Protein AF-A0A846I7H2-F1 (afdb_monomer)

Sequence (63 aa):
MEAWRKKLDKYFNGELKLFEENYTITYPCILKRGRKRIKAKIDMDHGVIYNLKGKEIGKVKVV

Secondary structure (DSSP, 8-state):
--HHHHHHHHHHTTSS-TT-S----EEEEEEEETTEEEEEEEETTTTEEEETTS-EEEE----

Organism: Clostridium botulinum (NCBI:txid1491)

Nearest PDB structures (foldseek):
  3mp2-assembly1_A  TM=5.190E-01  e=1.438E+00  Porcine transmissible gastroenteritis coronavirus strain Purdue
  7pir-assembly1_n  TM=3.518E-01  e=2.259E+00  Mycoplasmoides pneumoniae M129
  6rbk-assembly1_C  TM=2.060E-01  e=4.499E-01  Serratia entomophila
  5hl7-assembly1_L  TM=3.372E-01  e=4.595E+00  Staphylococcus aureus subsp. aureus NCTC 8325
  5ukm-assembly1_A  TM=3.878E-01  e=9.969E+00  Bos taurus

Radius of gyration: 18.33 Å; Cα contacts (8 Å, |Δi|>4): 79; chains: 1; bounding box: 47×17×45 Å

Mean predicted aligned error: 12.27 Å

Solvent-accessible surface area (backbone atoms only — not comparable to full-atom values): 3971 Å² total; per-residue (Å²): 133,62,74,63,56,62,53,48,54,33,36,78,69,65,78,38,69,94,68,76,67,81,78,66,70,60,43,84,44,71,49,74,59,86,97,43,80,41,70,27,27,35,23,71,90,79,17,37,29,23,36,86,85,70,47,80,76,48,73,49,86,75,128

pLDDT: mean 75.29, std 11.76, range [48.03, 89.0]

Foldseek 3Di:
DDPVVVVVVCVVVVVDDPPPPPPQVWAWDWDDDPPDTATWTARLVQQFIGHPVRHTPDGDPDD

Structure (mmCIF, N/CA/C/O backbone):
data_AF-A0A846I7H2-F1
#
_entry.id   AF-A0A846I7H2-F1
#
loop_
_atom_site.group_PDB
_atom_site.id
_atom_site.type_symbol
_atom_site.label_atom_id
_atom_site.label_alt_id
_atom_site.label_comp_id
_atom_site.label_asym_id
_atom_site.label_entity_id
_atom_site.label_seq_id
_atom_site.pdbx_PDB_ins_code
_atom_site.Cartn_x
_atom_site.Cartn_y
_atom_site.Cartn_z
_atom_site.occupancy
_atom_site.B_iso_or_equiv
_atom_site.auth_seq_id
_atom_site.auth_comp_id
_atom_site.auth_asym_id
_atom_site.auth_atom_id
_atom_site.pdbx_PDB_model_num
ATOM 1 N N . MET A 1 1 ? 30.614 5.085 -24.957 1.00 53.88 1 MET A N 1
ATOM 2 C CA . MET A 1 1 ? 29.444 4.687 -25.767 1.00 53.88 1 MET A CA 1
ATOM 3 C C . MET A 1 1 ? 28.339 4.325 -24.793 1.00 53.88 1 MET A C 1
ATOM 5 O O . MET A 1 1 ? 28.540 3.470 -23.938 1.00 53.88 1 MET A O 1
ATOM 9 N N . GLU A 1 2 ? 27.302 5.147 -24.779 1.00 61.75 2 GLU A N 1
ATOM 10 C CA . GLU A 1 2 ? 26.603 5.540 -23.560 1.00 61.75 2 GLU A CA 1
ATOM 11 C C . GLU A 1 2 ? 25.746 4.422 -22.955 1.00 61.75 2 GLU A C 1
ATOM 13 O O . GLU A 1 2 ? 24.988 3.742 -23.645 1.00 61.75 2 GLU A O 1
ATOM 18 N N . ALA A 1 3 ? 25.846 4.246 -21.634 1.00 73.56 3 ALA A N 1
ATOM 19 C CA . ALA A 1 3 ? 25.104 3.236 -20.878 1.00 73.56 3 ALA A CA 1
ATOM 20 C C . ALA A 1 3 ? 23.577 3.302 -21.091 1.00 73.56 3 ALA A C 1
ATOM 22 O O . ALA A 1 3 ? 22.893 2.298 -20.889 1.00 73.56 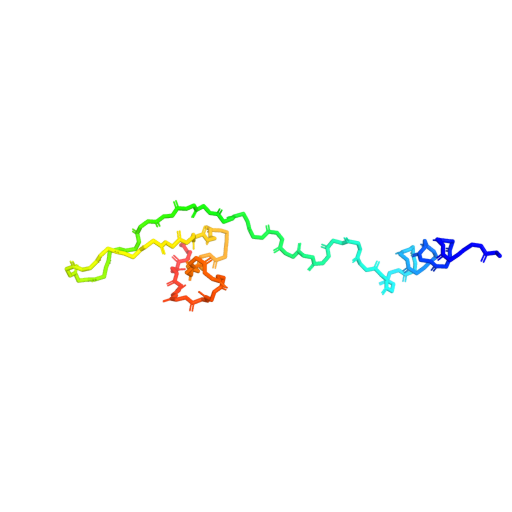3 ALA A O 1
ATOM 23 N N . TRP A 1 4 ? 23.044 4.449 -21.530 1.00 70.88 4 TRP A N 1
ATOM 24 C CA . TRP A 1 4 ? 21.632 4.597 -21.875 1.00 70.88 4 TRP A CA 1
ATOM 25 C C . TRP A 1 4 ? 21.233 3.765 -23.099 1.00 70.88 4 TRP A C 1
ATOM 27 O O . TRP A 1 4 ? 20.154 3.183 -23.096 1.00 70.88 4 TRP A O 1
ATOM 37 N N . ARG A 1 5 ? 22.116 3.604 -24.091 1.00 79.19 5 ARG A N 1
ATOM 38 C CA . ARG A 1 5 ? 21.810 2.878 -25.332 1.00 79.19 5 ARG A CA 1
ATOM 39 C C . ARG A 1 5 ? 21.673 1.373 -25.094 1.00 79.19 5 ARG A C 1
ATOM 41 O O . ARG A 1 5 ? 20.714 0.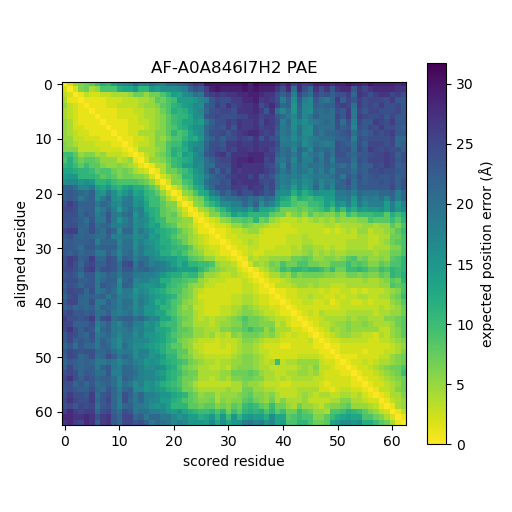765 -25.544 1.00 79.19 5 ARG A O 1
ATOM 48 N N . LYS A 1 6 ? 22.536 0.808 -24.238 1.00 78.69 6 LYS A N 1
ATOM 49 C CA . LYS A 1 6 ? 22.416 -0.588 -23.771 1.00 78.69 6 LYS A CA 1
ATOM 50 C C . LYS A 1 6 ? 21.139 -0.838 -22.964 1.00 78.69 6 LYS A C 1
ATOM 52 O O . LYS A 1 6 ? 20.587 -1.929 -23.035 1.00 78.69 6 LYS A O 1
ATOM 57 N N . LYS A 1 7 ? 20.678 0.136 -22.170 1.00 69.81 7 LYS A N 1
ATOM 58 C CA . LYS A 1 7 ? 19.395 0.023 -21.451 1.00 69.81 7 LYS A CA 1
ATOM 59 C C . LYS A 1 7 ? 18.208 0.075 -22.417 1.00 69.81 7 LYS A C 1
ATOM 61 O O . LYS A 1 7 ? 17.240 -0.645 -22.202 1.00 69.81 7 LYS A O 1
ATOM 66 N N . LEU A 1 8 ? 18.314 0.882 -23.474 1.00 76.62 8 LEU A N 1
ATOM 67 C CA . LEU A 1 8 ? 17.311 0.993 -24.532 1.00 76.62 8 LEU A CA 1
ATOM 68 C C . LEU A 1 8 ? 17.175 -0.316 -25.323 1.00 76.62 8 LEU A C 1
ATOM 70 O O . LEU A 1 8 ? 16.068 -0.815 -25.486 1.00 76.62 8 LEU A O 1
ATOM 74 N N . ASP A 1 9 ? 18.297 -0.909 -25.738 1.00 81.50 9 ASP A N 1
ATOM 75 C CA . ASP A 1 9 ? 18.298 -2.177 -26.480 1.00 81.50 9 ASP A CA 1
ATOM 76 C C . ASP A 1 9 ? 17.695 -3.314 -25.644 1.00 81.50 9 ASP A C 1
ATOM 78 O O . ASP A 1 9 ? 16.887 -4.096 -26.137 1.00 81.50 9 ASP A O 1
ATOM 82 N N . LYS A 1 10 ? 18.005 -3.363 -24.342 1.00 73.38 10 LYS A N 1
ATOM 83 C CA . LYS A 1 10 ? 17.388 -4.326 -23.418 1.00 73.38 10 LYS A CA 1
ATOM 84 C C . LYS A 1 10 ? 15.882 -4.119 -23.251 1.00 73.38 10 LYS A C 1
ATOM 86 O O . LYS A 1 10 ? 15.160 -5.097 -23.093 1.00 73.38 10 LYS A O 1
ATOM 91 N N . TYR A 1 11 ? 15.405 -2.873 -23.290 1.00 71.25 11 TYR A N 1
ATOM 92 C CA . TYR A 1 11 ? 13.972 -2.578 -23.270 1.00 71.25 11 TYR A CA 1
ATOM 93 C C . TYR A 1 11 ? 13.274 -3.092 -24.535 1.00 71.25 11 TYR A C 1
ATOM 95 O O . TYR A 1 11 ? 12.281 -3.808 -24.436 1.00 71.25 11 TYR A O 1
ATOM 103 N N . PHE A 1 12 ? 13.822 -2.798 -25.719 1.00 76.06 12 PHE A N 1
ATOM 104 C CA . PHE A 1 12 ? 13.244 -3.253 -26.989 1.00 76.06 12 PHE A CA 1
ATOM 105 C C . PHE A 1 12 ? 13.329 -4.772 -27.189 1.00 76.06 12 PHE A C 1
ATOM 107 O O . PHE A 1 12 ? 12.431 -5.349 -27.795 1.00 76.06 12 PHE A O 1
ATOM 114 N N . ASN A 1 13 ? 14.342 -5.429 -26.620 1.00 80.81 13 ASN A N 1
ATOM 115 C CA . ASN A 1 13 ? 14.454 -6.891 -26.602 1.00 80.81 13 ASN A CA 1
ATOM 116 C C . ASN A 1 13 ? 13.557 -7.566 -25.547 1.00 80.81 13 ASN A C 1
ATOM 118 O O . ASN A 1 13 ? 13.567 -8.789 -25.433 1.00 80.81 13 ASN A O 1
ATOM 122 N N . GLY A 1 14 ? 12.803 -6.798 -24.750 1.00 67.19 14 GLY A N 1
ATOM 123 C CA . GLY A 1 14 ? 11.926 -7.328 -23.702 1.00 67.19 14 GLY A CA 1
ATOM 124 C C . GLY A 1 14 ? 12.652 -7.848 -22.453 1.00 67.1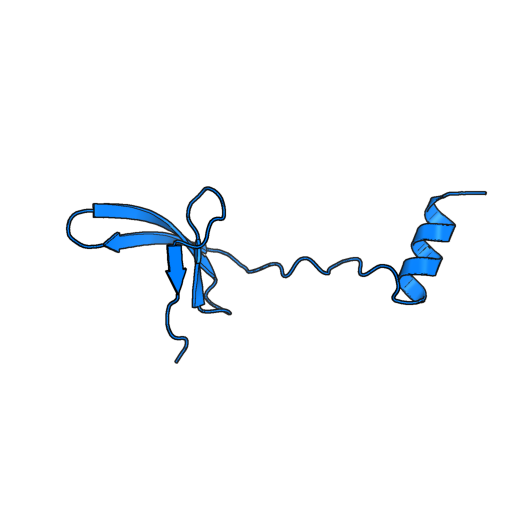9 14 GLY A C 1
ATOM 125 O O . GLY A 1 14 ? 12.001 -8.351 -21.540 1.00 67.19 14 GLY A O 1
ATOM 126 N N . GLU A 1 15 ? 13.980 -7.700 -22.377 1.00 67.69 15 GLU A N 1
ATOM 127 C CA . GLU A 1 15 ? 14.805 -8.039 -21.205 1.00 67.69 15 GLU A CA 1
ATOM 128 C C . GLU A 1 15 ? 14.634 -7.032 -20.058 1.00 67.69 15 GLU A C 1
ATOM 130 O O . GLU A 1 15 ? 14.927 -7.332 -18.901 1.00 67.69 15 GLU A O 1
ATOM 135 N N . LEU A 1 16 ? 14.184 -5.817 -20.376 1.00 56.91 16 LEU A N 1
ATOM 136 C CA . LEU A 1 16 ? 13.920 -4.745 -19.425 1.00 56.91 16 LEU A CA 1
ATOM 137 C C . LEU A 1 16 ? 12.450 -4.350 -19.555 1.00 56.91 16 LEU A C 1
ATOM 139 O O . LEU A 1 16 ? 12.056 -3.756 -20.551 1.00 56.91 16 LEU A O 1
ATOM 143 N N . LYS A 1 17 ? 11.619 -4.652 -18.559 1.00 59.91 17 LYS A N 1
ATOM 144 C CA . LYS A 1 17 ? 10.247 -4.134 -18.506 1.00 59.91 17 LYS A CA 1
ATOM 145 C C . LYS A 1 17 ? 10.265 -2.791 -17.784 1.00 59.91 17 LYS A C 1
ATOM 147 O O . LYS A 1 17 ? 10.503 -2.741 -16.583 1.00 59.91 17 LYS A O 1
ATOM 152 N N . LEU A 1 18 ? 10.030 -1.697 -18.515 1.00 58.41 18 LEU A N 1
ATOM 153 C CA . LEU A 1 18 ? 10.028 -0.338 -17.944 1.00 58.41 18 LEU A CA 1
ATOM 154 C C . LEU A 1 18 ? 8.910 -0.111 -16.909 1.00 58.41 18 LEU A C 1
ATOM 156 O O . LEU A 1 18 ? 8.998 0.842 -16.145 1.00 58.41 18 LEU A O 1
ATOM 160 N N . PHE A 1 19 ? 7.890 -0.976 -16.863 1.00 53.88 19 PHE A N 1
ATOM 161 C CA . PHE A 1 19 ? 6.686 -0.780 -16.047 1.00 53.88 19 PHE A CA 1
ATOM 162 C C . PHE A 1 19 ? 6.143 -2.092 -15.466 1.00 53.88 19 PHE A C 1
ATOM 164 O O . PHE A 1 19 ? 4.944 -2.343 -15.487 1.00 53.88 19 PHE A O 1
ATOM 171 N N . GLU A 1 20 ? 7.023 -2.953 -14.954 1.00 50.28 20 GLU A N 1
ATOM 172 C CA . GLU A 1 20 ? 6.598 -4.131 -14.176 1.00 50.28 20 GLU A CA 1
ATOM 173 C C . GLU A 1 20 ? 6.221 -3.788 -12.723 1.00 50.28 20 GLU A C 1
ATOM 175 O O . GLU 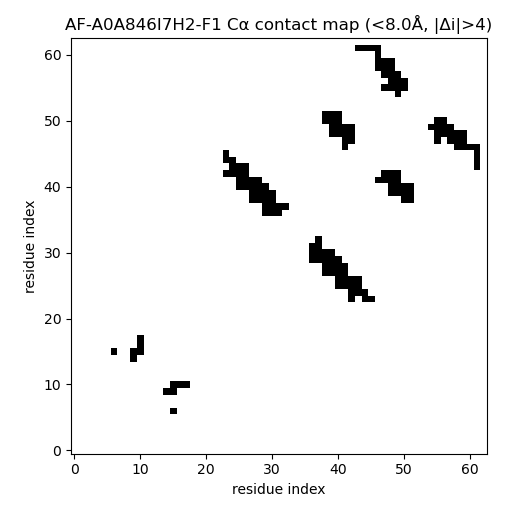A 1 20 ? 5.983 -4.670 -11.901 1.00 50.28 20 GLU A O 1
ATOM 180 N N . GLU A 1 21 ? 6.141 -2.503 -12.381 1.00 48.03 21 GLU A N 1
ATOM 181 C CA . GLU A 1 21 ? 5.377 -2.102 -11.212 1.00 48.03 21 GLU A CA 1
ATOM 182 C C . GLU A 1 21 ? 3.907 -2.263 -11.586 1.00 48.03 21 GLU A C 1
ATOM 184 O O . GLU A 1 21 ? 3.337 -1.442 -12.301 1.00 48.03 21 GLU A O 1
ATOM 189 N N . ASN A 1 22 ? 3.292 -3.350 -11.116 1.00 52.12 22 ASN A N 1
ATOM 190 C CA . ASN A 1 22 ? 1.848 -3.406 -10.942 1.00 52.12 22 ASN A CA 1
ATOM 191 C C . ASN A 1 22 ? 1.471 -2.207 -10.063 1.00 52.12 22 ASN A C 1
ATOM 193 O O . ASN A 1 22 ? 1.477 -2.305 -8.835 1.00 52.12 22 ASN A O 1
ATOM 197 N N . TYR A 1 23 ? 1.220 -1.052 -10.683 1.00 49.25 23 TYR A N 1
ATOM 198 C CA . TYR A 1 23 ? 0.687 0.127 -10.026 1.00 49.25 23 TYR A CA 1
ATOM 199 C C . TYR A 1 23 ? -0.738 -0.216 -9.616 1.00 49.25 23 TYR A C 1
ATOM 201 O O . TYR A 1 23 ? -1.706 0.097 -10.297 1.00 49.25 23 TYR A O 1
ATOM 209 N N . THR A 1 24 ? -0.861 -0.909 -8.492 1.00 59.19 24 THR A N 1
ATOM 210 C CA . THR A 1 24 ? -2.130 -1.104 -7.817 1.00 59.19 24 THR A CA 1
ATOM 211 C C . THR A 1 24 ? -2.591 0.277 -7.381 1.00 59.19 24 THR A C 1
ATOM 213 O O . THR A 1 24 ? -1.942 0.910 -6.535 1.00 59.19 24 THR A O 1
ATOM 216 N N . ILE A 1 25 ? -3.657 0.788 -7.998 1.00 64.31 25 ILE A N 1
ATOM 217 C CA . ILE A 1 25 ? -4.247 2.067 -7.613 1.00 64.31 25 ILE A CA 1
ATOM 218 C C . ILE A 1 25 ? -4.826 1.864 -6.213 1.00 64.31 25 ILE A C 1
ATOM 220 O O . ILE A 1 25 ? -5.888 1.279 -6.018 1.00 64.31 25 ILE A O 1
ATOM 224 N N . THR A 1 26 ? -4.066 2.295 -5.207 1.00 75.06 26 THR A N 1
ATOM 225 C CA . THR A 1 26 ? -4.436 2.103 -3.807 1.00 75.06 26 THR A CA 1
ATOM 226 C C . THR A 1 26 ? -5.107 3.353 -3.252 1.00 75.06 26 THR A C 1
ATOM 228 O O . THR A 1 26 ? -4.538 4.445 -3.254 1.00 75.06 26 THR A O 1
ATOM 231 N N . TYR A 1 27 ? -6.311 3.192 -2.708 1.00 80.88 27 TYR A N 1
ATOM 232 C CA . TYR A 1 27 ? -7.089 4.279 -2.116 1.00 80.88 27 TYR A CA 1
ATOM 233 C C . TYR A 1 27 ? -6.977 4.262 -0.587 1.00 80.88 27 TYR A C 1
ATOM 235 O O . TYR A 1 27 ? -7.090 3.191 0.017 1.00 80.88 27 TYR A O 1
ATOM 243 N N . PRO A 1 28 ? -6.771 5.412 0.086 1.00 83.38 28 PRO A N 1
ATOM 244 C CA . PRO A 1 28 ? -6.732 5.460 1.543 1.00 83.38 28 PRO A CA 1
ATOM 245 C C . PRO A 1 28 ? -8.102 5.100 2.125 1.00 83.38 28 PRO A C 1
ATOM 247 O O . PRO A 1 28 ? -9.127 5.659 1.743 1.00 83.38 28 PRO A O 1
ATOM 250 N N . CYS A 1 29 ? -8.125 4.184 3.086 1.00 85.25 29 CYS A N 1
ATOM 251 C CA . CYS A 1 29 ? -9.353 3.707 3.705 1.00 85.25 29 CYS A CA 1
ATOM 252 C C . CYS A 1 29 ? -9.177 3.469 5.212 1.00 85.25 29 CYS A C 1
ATOM 254 O O . CYS A 1 29 ? -8.070 3.476 5.762 1.00 85.25 29 CYS A O 1
ATOM 256 N N . ILE A 1 30 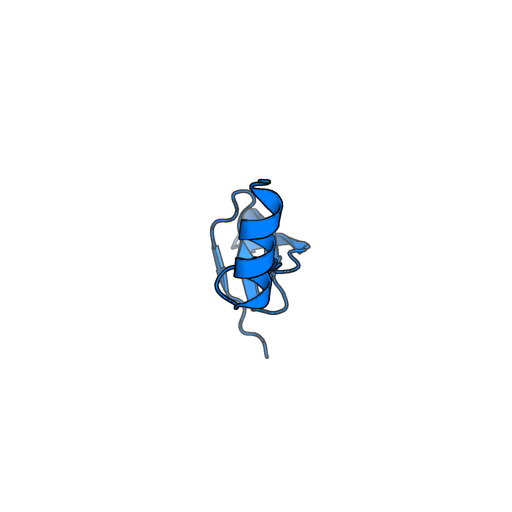?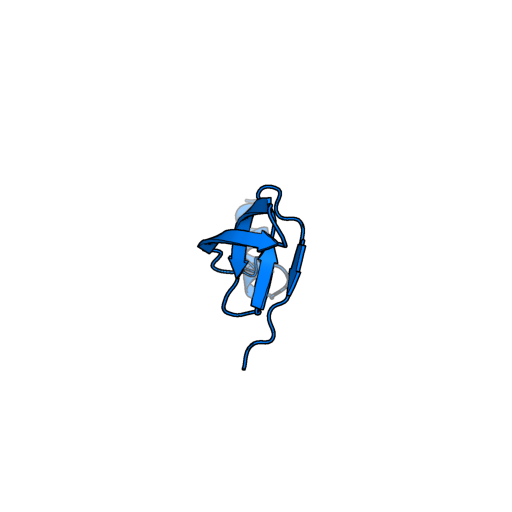 -10.297 3.282 5.914 1.00 85.75 30 ILE A N 1
ATOM 257 C CA . ILE A 1 30 ? -10.305 2.918 7.333 1.00 85.75 30 ILE A CA 1
ATOM 258 C C . ILE A 1 30 ? -10.921 1.530 7.464 1.00 85.75 30 ILE A C 1
ATOM 260 O O . ILE A 1 30 ? -12.133 1.3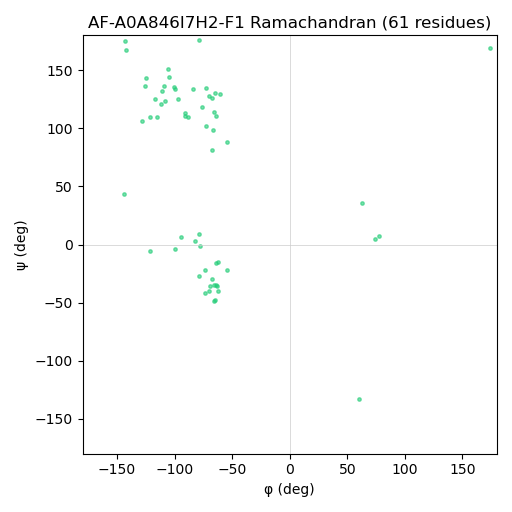69 7.326 1.00 85.75 30 ILE A O 1
ATOM 264 N N . LEU A 1 31 ? -10.095 0.543 7.802 1.00 84.38 31 LEU A N 1
ATOM 265 C CA . LEU A 1 31 ? -10.560 -0.798 8.122 1.00 84.38 31 LEU A CA 1
ATOM 266 C C . LEU A 1 31 ? -11.160 -0.802 9.534 1.00 84.38 31 LEU A C 1
ATOM 268 O O . LEU A 1 31 ? -10.471 -0.523 10.522 1.00 84.38 31 LEU A O 1
ATOM 272 N N . LYS A 1 32 ? -12.453 -1.121 9.635 1.00 85.88 32 LYS A N 1
ATOM 273 C CA . LYS A 1 32 ? -13.140 -1.354 10.911 1.00 85.88 32 LYS A CA 1
ATOM 274 C C . LYS A 1 32 ? -13.054 -2.842 11.244 1.00 85.88 32 LYS A C 1
ATOM 276 O O . LYS A 1 32 ? -13.641 -3.659 10.543 1.00 85.88 32 LYS A O 1
ATOM 281 N N . ARG A 1 33 ? -12.329 -3.203 12.306 1.00 81.12 33 ARG A N 1
ATOM 282 C CA . ARG A 1 33 ? -12.230 -4.592 12.787 1.00 81.12 33 ARG A CA 1
ATOM 283 C C . ARG A 1 33 ? -12.549 -4.615 14.280 1.00 81.12 33 ARG A C 1
ATOM 285 O O . ARG A 1 33 ? -11.766 -4.136 15.101 1.00 81.12 33 ARG A O 1
ATOM 292 N N . GLY A 1 34 ? -13.738 -5.110 14.626 1.00 83.25 34 GLY A N 1
ATOM 293 C CA . GLY A 1 34 ? -14.291 -4.991 15.979 1.00 83.25 34 GLY A CA 1
ATOM 294 C C . GLY A 1 34 ? -14.456 -3.524 16.403 1.00 83.25 34 GLY A C 1
ATOM 295 O O . GLY A 1 34 ? -14.932 -2.702 15.625 1.00 83.25 34 GLY A O 1
ATOM 296 N N . ARG A 1 35 ? -14.016 -3.176 17.623 1.00 84.75 35 ARG A N 1
ATOM 297 C CA . ARG A 1 35 ? -14.041 -1.793 18.154 1.00 84.75 35 ARG A CA 1
ATOM 298 C C . ARG A 1 35 ? -12.862 -0.914 17.694 1.00 84.75 35 ARG A C 1
ATOM 300 O O . ARG A 1 35 ? -12.743 0.221 18.143 1.00 84.75 35 ARG A O 1
ATOM 307 N N . LYS A 1 36 ? -11.970 -1.414 16.828 1.00 87.44 36 LYS A N 1
ATOM 308 C CA . LYS A 1 36 ? -10.766 -0.690 16.381 1.00 87.44 36 LYS A CA 1
ATOM 309 C C . LYS A 1 36 ? -10.921 -0.154 14.954 1.00 87.44 36 LYS A C 1
ATOM 311 O O . LYS A 1 36 ? -11.501 -0.810 14.088 1.00 87.44 36 LYS A O 1
ATOM 316 N N . ARG A 1 37 ? -10.353 1.034 14.710 1.00 86.25 37 ARG A N 1
ATOM 317 C CA . ARG A 1 37 ? -10.248 1.688 13.393 1.00 86.25 37 ARG A CA 1
ATOM 318 C C . ARG A 1 37 ? -8.781 1.716 12.977 1.00 86.25 37 ARG A C 1
ATOM 320 O O . ARG A 1 37 ? -7.960 2.277 13.696 1.00 86.25 37 ARG A O 1
ATOM 327 N N . ILE A 1 38 ? -8.452 1.112 11.840 1.00 87.94 38 ILE A N 1
ATOM 328 C CA . ILE A 1 38 ? -7.074 0.990 11.350 1.00 87.94 38 ILE A CA 1
ATOM 329 C C . ILE A 1 38 ? -6.968 1.744 10.024 1.00 87.94 38 ILE A C 1
ATOM 331 O O . ILE A 1 38 ? -7.741 1.479 9.106 1.00 87.94 38 ILE A O 1
ATOM 335 N N . LYS A 1 39 ? -6.025 2.688 9.921 1.00 86.94 39 LYS A N 1
ATOM 336 C CA . LYS A 1 39 ? -5.719 3.361 8.650 1.00 86.94 39 LYS A CA 1
ATOM 337 C C . LYS A 1 39 ? -5.036 2.371 7.707 1.00 86.94 39 LYS A C 1
ATOM 339 O O . LYS A 1 39 ? -4.045 1.742 8.083 1.00 86.94 39 LYS A O 1
ATOM 344 N N . ALA A 1 40 ? -5.571 2.249 6.505 1.00 89.00 40 ALA A N 1
ATOM 345 C CA . ALA A 1 40 ? -5.166 1.274 5.510 1.00 89.00 40 ALA A CA 1
ATOM 346 C C . ALA A 1 40 ? -5.228 1.894 4.110 1.00 89.00 40 ALA A C 1
ATOM 348 O O . ALA A 1 40 ? -5.655 3.038 3.936 1.00 89.00 40 ALA A O 1
ATOM 349 N N . LYS A 1 41 ? -4.782 1.134 3.118 1.00 87.62 41 LYS A N 1
ATOM 350 C CA . LYS A 1 41 ? -5.001 1.417 1.709 1.00 87.62 41 LYS A CA 1
ATOM 351 C C . LYS A 1 41 ? -5.635 0.190 1.064 1.00 87.62 41 LYS A C 1
ATOM 353 O O . LYS A 1 41 ? -5.208 -0.918 1.367 1.00 87.62 41 LYS A O 1
ATOM 358 N N . ILE A 1 42 ? -6.644 0.369 0.223 1.00 85.00 42 ILE A N 1
ATOM 359 C CA . ILE A 1 42 ? -7.289 -0.729 -0.502 1.00 85.00 42 ILE A CA 1
ATOM 360 C C . ILE A 1 42 ? -6.973 -0.625 -1.986 1.00 85.00 42 ILE A C 1
ATOM 362 O O . ILE A 1 42 ? -7.081 0.447 -2.575 1.00 85.00 42 ILE A O 1
ATOM 366 N N . ASP A 1 43 ? -6.569 -1.746 -2.550 1.00 85.00 43 ASP A N 1
ATOM 367 C CA . ASP A 1 43 ? -6.571 -2.014 -3.972 1.00 85.00 43 ASP A CA 1
ATOM 368 C C . ASP A 1 43 ? -7.910 -2.665 -4.313 1.00 85.00 43 ASP A C 1
ATOM 370 O O . ASP A 1 43 ? -8.213 -3.773 -3.861 1.00 85.00 43 ASP A O 1
ATOM 374 N N . MET A 1 44 ? -8.738 -1.922 -5.038 1.00 76.69 44 MET A N 1
ATOM 375 C CA . MET A 1 44 ? -10.078 -2.363 -5.415 1.00 76.69 44 MET A CA 1
ATOM 376 C C . MET A 1 44 ? -10.044 -3.344 -6.588 1.00 76.69 44 MET A C 1
ATOM 378 O O . MET A 1 44 ? -10.926 -4.194 -6.666 1.00 76.69 44 MET A O 1
ATOM 382 N N . ASP A 1 45 ? -9.024 -3.263 -7.443 1.00 78.31 45 ASP A N 1
ATOM 383 C CA . ASP A 1 45 ? -8.911 -4.075 -8.655 1.00 78.31 45 ASP A CA 1
ATOM 384 C C . ASP A 1 45 ? -8.553 -5.521 -8.298 1.00 78.31 45 ASP A C 1
ATOM 386 O O . ASP A 1 45 ? -9.140 -6.471 -8.814 1.00 78.31 45 ASP A O 1
ATOM 390 N N . HIS A 1 46 ? -7.638 -5.699 -7.341 1.00 78.56 46 HIS A N 1
ATOM 391 C CA . HIS A 1 46 ? -7.225 -7.023 -6.861 1.00 78.56 46 HIS A CA 1
ATOM 392 C C . HIS A 1 46 ? -7.904 -7.431 -5.546 1.00 78.56 46 HIS A C 1
ATOM 394 O O . HIS A 1 46 ? -7.679 -8.535 -5.040 1.00 78.56 46 HIS A O 1
ATOM 400 N N . GLY A 1 47 ? -8.711 -6.541 -4.959 1.00 80.69 47 GLY A N 1
ATOM 401 C CA . GLY A 1 47 ? -9.383 -6.763 -3.681 1.00 80.69 47 GLY A CA 1
ATOM 402 C C . GLY A 1 47 ? -8.408 -6.937 -2.514 1.00 80.69 47 GLY A C 1
ATOM 403 O O . GLY A 1 47 ? -8.663 -7.739 -1.621 1.00 80.69 47 GLY A O 1
ATOM 404 N N . VAL A 1 48 ? -7.275 -6.233 -2.488 1.00 84.19 48 VAL A N 1
ATOM 405 C CA . VAL A 1 48 ? -6.250 -6.384 -1.437 1.00 84.19 48 VAL A CA 1
ATOM 406 C C . VAL A 1 48 ? -6.224 -5.160 -0.524 1.00 84.19 48 VAL A C 1
ATOM 408 O O . VAL A 1 48 ? -6.272 -4.022 -0.974 1.00 84.19 48 VAL A O 1
ATOM 411 N N . ILE A 1 49 ? -6.134 -5.371 0.791 1.00 85.25 49 ILE A N 1
ATOM 412 C CA . ILE A 1 49 ? -6.007 -4.300 1.784 1.00 85.25 49 ILE A CA 1
ATOM 413 C C . ILE A 1 49 ? -4.593 -4.312 2.357 1.00 85.25 49 ILE A C 1
ATOM 415 O O . ILE A 1 49 ? -4.155 -5.285 2.972 1.00 85.25 49 ILE A O 1
ATOM 419 N N . TYR A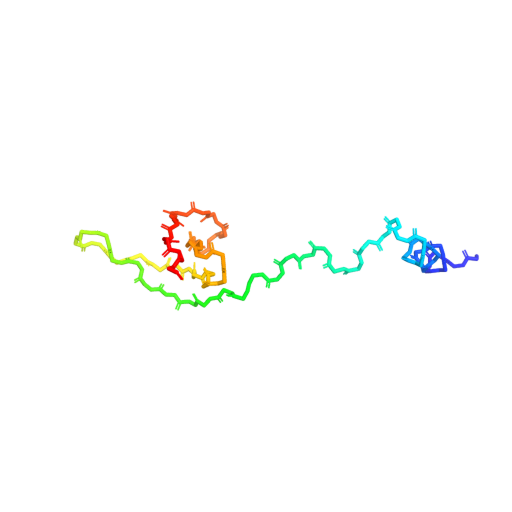 1 50 ? -3.914 -3.179 2.238 1.00 87.44 50 TYR A N 1
ATOM 420 C CA . TYR A 1 50 ? -2.582 -2.919 2.761 1.00 87.44 50 TYR A CA 1
ATOM 421 C C . TYR A 1 50 ? -2.637 -2.011 3.990 1.00 87.44 50 TYR A C 1
ATOM 423 O O . TYR A 1 50 ? -3.503 -1.146 4.126 1.00 87.44 50 TYR A O 1
ATOM 431 N N . ASN A 1 51 ? -1.678 -2.153 4.898 1.00 86.56 51 ASN A N 1
ATOM 432 C CA . ASN A 1 51 ? -1.434 -1.140 5.920 1.00 86.56 51 ASN A CA 1
ATOM 433 C C . ASN A 1 51 ? -0.641 0.052 5.344 1.00 86.56 51 ASN A C 1
ATOM 435 O O . ASN A 1 51 ? -0.172 0.031 4.208 1.00 86.56 51 ASN A O 1
ATOM 439 N N . LEU A 1 52 ? -0.428 1.094 6.153 1.00 82.25 52 LEU A N 1
ATOM 440 C CA . LEU A 1 52 ? 0.362 2.267 5.742 1.00 82.25 52 LEU A CA 1
ATOM 441 C C . LEU A 1 52 ? 1.837 1.960 5.416 1.00 82.25 52 LEU A C 1
ATOM 443 O O . LEU A 1 52 ? 2.499 2.791 4.808 1.00 82.25 52 LEU A O 1
ATOM 447 N N . LYS A 1 53 ? 2.347 0.788 5.814 1.00 83.31 53 LYS A N 1
ATOM 448 C CA . LYS A 1 53 ? 3.704 0.308 5.512 1.00 83.31 53 LYS A CA 1
ATOM 449 C C . LYS A 1 53 ? 3.750 -0.589 4.263 1.00 83.31 53 LYS A C 1
ATOM 451 O O . LYS A 1 53 ? 4.783 -1.193 4.008 1.00 83.31 53 LYS A O 1
ATOM 456 N N . GLY A 1 54 ? 2.639 -0.731 3.532 1.00 77.44 54 GLY A N 1
ATOM 457 C CA . GLY A 1 54 ? 2.551 -1.562 2.326 1.00 77.44 54 GLY A CA 1
ATOM 458 C C . GLY A 1 54 ? 2.438 -3.070 2.580 1.00 77.44 54 GLY A C 1
ATOM 459 O O . GLY A 1 54 ? 2.471 -3.847 1.636 1.00 77.44 54 GLY A O 1
ATOM 460 N N . LYS A 1 55 ? 2.282 -3.517 3.834 1.00 84.12 55 LYS A N 1
ATOM 461 C CA . LYS A 1 55 ? 2.070 -4.939 4.146 1.00 84.12 55 LYS A CA 1
ATOM 462 C C . LYS A 1 55 ? 0.596 -5.295 3.995 1.00 84.12 55 LYS A C 1
ATOM 464 O O . LYS A 1 55 ? -0.259 -4.590 4.534 1.00 84.12 55 LYS A O 1
ATOM 469 N N . GLU A 1 56 ? 0.318 -6.413 3.336 1.00 86.69 56 GLU A N 1
ATOM 470 C CA . GLU A 1 56 ? -1.027 -6.976 3.229 1.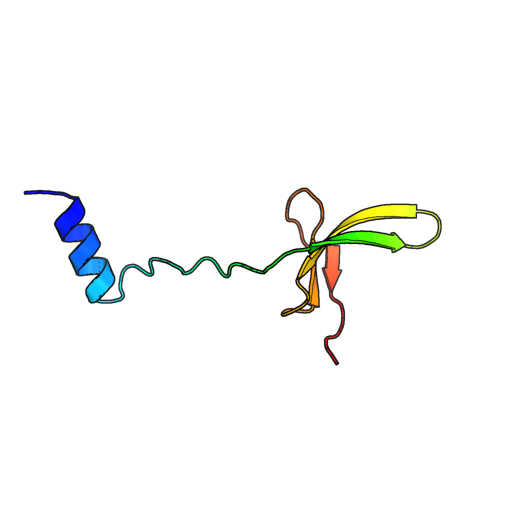00 86.69 56 GLU A CA 1
ATOM 471 C C . GLU A 1 56 ? -1.593 -7.316 4.620 1.00 86.69 56 GLU A C 1
ATOM 473 O O . GLU A 1 56 ? -0.938 -7.957 5.447 1.00 86.69 56 GLU A O 1
ATOM 478 N N . ILE A 1 57 ? -2.812 -6.849 4.891 1.00 87.50 57 ILE A N 1
ATOM 479 C CA . ILE A 1 57 ? -3.546 -7.090 6.142 1.00 87.50 57 ILE A CA 1
ATOM 480 C C . ILE A 1 57 ? -4.898 -7.777 5.922 1.00 87.50 57 ILE A C 1
ATOM 482 O O . ILE A 1 57 ? -5.559 -8.143 6.898 1.00 87.50 57 ILE A O 1
ATOM 486 N N . GLY A 1 58 ? -5.309 -7.966 4.668 1.00 82.69 58 GLY A N 1
ATOM 487 C CA . GLY A 1 58 ? -6.498 -8.728 4.314 1.00 82.69 58 GLY A CA 1
ATOM 488 C C . GLY A 1 58 ? -6.814 -8.668 2.824 1.00 82.69 58 GLY A C 1
ATOM 489 O O . GLY A 1 58 ? -6.267 -7.840 2.102 1.00 82.69 58 GLY A O 1
ATOM 490 N N . LYS A 1 59 ? -7.743 -9.525 2.398 1.00 84.06 59 LYS A N 1
ATOM 491 C CA . LYS A 1 59 ? -8.323 -9.523 1.054 1.00 84.06 59 LYS A CA 1
ATOM 492 C C . LYS A 1 59 ? -9.841 -9.427 1.139 1.00 84.06 59 LYS A C 1
ATOM 494 O O . LYS A 1 59 ? -10.457 -10.001 2.038 1.00 84.06 59 LYS A O 1
ATOM 499 N N . VAL A 1 60 ? -10.427 -8.698 0.207 1.00 73.50 60 VAL A N 1
ATOM 500 C CA . VAL A 1 60 ? -11.856 -8.627 -0.068 1.00 73.50 60 VAL A CA 1
ATOM 501 C C . VAL A 1 60 ? -12.113 -9.531 -1.269 1.00 73.50 60 VAL A C 1
ATOM 503 O O . VAL A 1 60 ? -11.370 -9.484 -2.246 1.00 73.50 60 VAL A O 1
ATOM 506 N N . LYS A 1 61 ? -13.145 -10.379 -1.205 1.00 66.56 61 LYS A N 1
ATOM 507 C CA . LYS A 1 61 ? -13.609 -11.082 -2.406 1.00 66.56 61 LYS A CA 1
ATOM 508 C C . LYS A 1 61 ? -14.167 -10.037 -3.367 1.00 66.56 61 LYS A C 1
ATOM 510 O O . LYS A 1 61 ? -15.166 -9.401 -3.042 1.00 66.56 61 LYS A O 1
ATOM 515 N N . VAL A 1 62 ? -13.507 -9.865 -4.506 1.00 61.44 62 VAL A N 1
ATOM 516 C CA . VAL A 1 62 ? -14.082 -9.158 -5.650 1.00 61.44 62 VAL A CA 1
ATOM 517 C C . VAL A 1 62 ? -15.232 -10.036 -6.160 1.00 61.44 62 VAL A C 1
ATOM 519 O O . VAL A 1 62 ? -15.047 -11.248 -6.295 1.00 61.44 62 VAL A O 1
ATOM 522 N N . VAL A 1 63 ? -16.431 -9.458 -6.278 1.00 56.78 63 VAL A N 1
ATOM 523 C CA . VAL A 1 63 ? -17.649 -10.140 -6.759 1.00 56.78 63 VAL A CA 1
ATOM 524 C C . VAL A 1 63 ? -17.638 -10.179 -8.275 1.00 56.78 63 VAL A C 1
ATOM 526 O O . VAL A 1 63 ? -17.306 -9.126 -8.860 1.00 56.78 63 VAL A O 1
#